Protein AF-A0A1V0QDT8-F1 (afdb_monomer_lite)

Radius of gyration: 17.34 Å; chains: 1; bounding box: 48×33×40 Å

Sequence (99 aa):
MTGFSGLLHTDGYKANHCKLPPEITAVGCWAHMRRKFTDTLKTLPKEAKEKHPAQTGLRYCNKLFELEAGYTVSFQEQFQVRKEHSVTHSRGILRLGQK

pLDDT: mean 84.95, std 14.63, range [40.75, 98.06]

Structure (mmCIF, N/CA/C/O backbone):
data_AF-A0A1V0QDT8-F1
#
_entry.id   AF-A0A1V0QDT8-F1
#
loop_
_atom_site.group_PDB
_atom_site.id
_atom_site.type_symbol
_atom_site.label_atom_id
_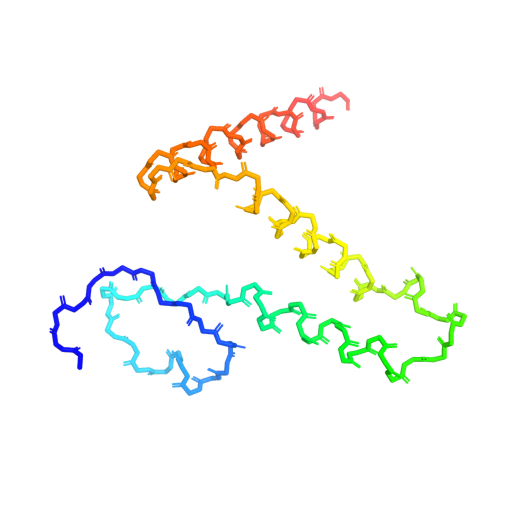atom_site.label_alt_id
_atom_site.label_comp_id
_atom_site.label_asym_id
_atom_site.label_entity_id
_atom_site.label_seq_id
_atom_site.pdbx_PDB_ins_code
_atom_site.Cartn_x
_atom_site.Cartn_y
_atom_site.Cartn_z
_atom_site.occupancy
_atom_site.B_iso_or_equiv
_atom_site.auth_seq_id
_atom_site.auth_comp_id
_atom_site.auth_asym_id
_atom_site.auth_atom_id
_atom_site.pdbx_PDB_model_num
ATOM 1 N N . MET A 1 1 ? -24.418 -0.761 3.188 1.00 52.66 1 MET A N 1
ATOM 2 C CA . MET A 1 1 ? -23.524 -0.615 4.357 1.00 52.66 1 MET A CA 1
ATOM 3 C C . MET A 1 1 ? -24.047 0.542 5.192 1.00 52.66 1 MET A C 1
ATOM 5 O O . MET A 1 1 ? -23.617 1.667 5.000 1.00 52.66 1 MET A O 1
ATOM 9 N N . THR A 1 2 ? -25.052 0.305 6.027 1.00 67.56 2 THR A N 1
ATOM 10 C CA . THR A 1 2 ? -25.587 1.330 6.935 1.00 67.56 2 THR A CA 1
ATOM 11 C C . THR A 1 2 ? -24.894 1.177 8.286 1.00 67.56 2 THR A C 1
ATOM 13 O O . THR A 1 2 ? -24.933 0.088 8.853 1.00 67.56 2 THR A O 1
ATOM 16 N N . GLY A 1 3 ? -24.238 2.235 8.771 1.00 79.75 3 GLY A N 1
ATOM 17 C CA . GLY A 1 3 ? -23.660 2.286 10.122 1.00 79.75 3 GLY A CA 1
ATOM 18 C C . GLY A 1 3 ? -22.167 1.954 10.262 1.00 79.75 3 GLY A C 1
ATOM 19 O O . GLY A 1 3 ? -21.699 1.833 11.389 1.00 79.75 3 GLY A O 1
ATOM 20 N N . PHE A 1 4 ? -21.401 1.810 9.172 1.00 86.06 4 PHE A N 1
ATOM 21 C CA . PHE A 1 4 ? -19.938 1.696 9.278 1.00 86.06 4 PHE A CA 1
ATOM 22 C C . PHE A 1 4 ? -19.299 3.083 9.412 1.00 86.06 4 PHE A C 1
ATOM 24 O O . PHE A 1 4 ? -19.529 3.944 8.570 1.00 86.06 4 PHE A O 1
ATOM 31 N N . SER A 1 5 ? -18.452 3.253 10.425 1.00 89.56 5 SER A N 1
ATOM 32 C CA . SER A 1 5 ? -17.592 4.421 10.625 1.00 89.56 5 SER A CA 1
ATOM 33 C C . SER A 1 5 ? -16.147 3.945 10.746 1.00 89.56 5 SER A C 1
ATOM 35 O O . SER A 1 5 ? -15.874 2.987 11.474 1.00 89.56 5 SER A O 1
ATOM 37 N N . GLY A 1 6 ? -15.223 4.565 10.010 1.00 89.00 6 GLY A N 1
ATOM 38 C CA . GLY A 1 6 ? -13.809 4.192 10.047 1.00 89.00 6 GLY A CA 1
ATOM 39 C C . GLY A 1 6 ? -13.082 4.277 8.708 1.00 89.00 6 GLY A C 1
ATOM 40 O O . GLY A 1 6 ? -13.430 5.057 7.823 1.00 89.00 6 GLY A O 1
ATOM 41 N N . LEU A 1 7 ? -12.015 3.483 8.578 1.00 89.25 7 LEU A N 1
ATOM 42 C CA . LEU A 1 7 ? -11.123 3.505 7.417 1.00 89.25 7 LEU A CA 1
ATOM 43 C C . LEU A 1 7 ? -11.568 2.496 6.356 1.00 89.25 7 LEU A C 1
ATOM 45 O O . LEU A 1 7 ? -11.649 1.298 6.628 1.00 89.25 7 LEU A O 1
ATOM 49 N N . LEU A 1 8 ? -11.773 2.964 5.127 1.00 89.31 8 LEU A N 1
ATOM 50 C CA . LEU A 1 8 ? -12.086 2.118 3.978 1.00 89.31 8 LEU A CA 1
ATOM 51 C C . LEU A 1 8 ? -10.886 2.042 3.033 1.00 89.31 8 LEU A C 1
ATOM 53 O O . LEU A 1 8 ? -10.539 3.026 2.382 1.00 89.31 8 LEU A O 1
ATOM 57 N N . HIS A 1 9 ? -10.266 0.867 2.927 1.00 89.12 9 HIS A N 1
ATOM 58 C CA . HIS A 1 9 ? -9.180 0.642 1.975 1.00 89.12 9 HIS A CA 1
ATOM 59 C C . HIS A 1 9 ? -9.731 0.519 0.556 1.00 89.12 9 HIS A C 1
ATOM 61 O O . HIS A 1 9 ? -10.543 -0.356 0.269 1.00 89.12 9 HIS A O 1
ATOM 67 N N . THR A 1 10 ? -9.250 1.370 -0.343 1.00 88.81 10 THR A N 1
ATOM 68 C CA . THR A 1 10 ? -9.692 1.423 -1.740 1.00 88.81 10 THR A CA 1
ATOM 69 C C . THR A 1 10 ? -8.499 1.376 -2.687 1.00 88.81 10 THR A C 1
ATOM 71 O O . THR A 1 10 ? -7.357 1.650 -2.318 1.00 88.81 10 THR A O 1
ATOM 74 N N . ASP A 1 11 ? -8.750 1.004 -3.933 1.00 85.44 11 ASP A N 1
ATOM 75 C CA . ASP A 1 11 ? -7.755 0.993 -5.010 1.00 85.44 11 ASP A CA 1
ATOM 76 C C . ASP A 1 11 ? -7.462 2.390 -5.606 1.00 85.44 11 ASP A C 1
ATOM 78 O O . ASP A 1 11 ? -6.622 2.514 -6.503 1.00 85.44 11 ASP A O 1
ATOM 82 N N . GLY A 1 12 ? -8.130 3.434 -5.100 1.00 79.50 12 GLY A N 1
ATOM 83 C CA . GLY A 1 12 ? -7.944 4.827 -5.503 1.00 79.50 12 GLY A CA 1
ATOM 84 C C . GLY A 1 12 ? -8.726 5.268 -6.747 1.00 79.50 12 GLY A C 1
ATOM 85 O O . GLY A 1 12 ? -8.480 6.364 -7.251 1.00 79.50 12 GLY A O 1
ATOM 86 N N . TYR A 1 13 ? -9.636 4.452 -7.296 1.00 81.44 13 TYR A N 1
ATOM 87 C CA . TYR A 1 13 ? -10.470 4.895 -8.421 1.00 81.44 13 TYR A CA 1
ATOM 88 C C . TYR A 1 13 ? -11.514 5.929 -7.980 1.00 81.44 13 TYR A C 1
ATOM 90 O O . TYR A 1 13 ? -12.142 5.788 -6.935 1.00 81.44 13 TYR A O 1
ATOM 98 N N . LYS A 1 14 ? -11.772 6.945 -8.822 1.00 75.19 14 LYS A N 1
ATOM 99 C CA . LYS A 1 14 ? -12.719 8.046 -8.532 1.00 75.19 14 LYS A CA 1
ATOM 100 C C . LYS A 1 14 ? -14.098 7.576 -8.053 1.00 75.19 14 LYS A C 1
ATOM 102 O O . LYS A 1 14 ? -14.682 8.220 -7.184 1.00 75.19 14 LYS A O 1
ATOM 107 N N . ALA A 1 15 ? -14.603 6.467 -8.595 1.00 77.00 15 ALA A N 1
ATOM 108 C CA . ALA A 1 15 ? -15.891 5.892 -8.203 1.00 77.00 15 ALA A CA 1
ATOM 109 C C . ALA A 1 15 ? -15.958 5.526 -6.707 1.00 77.00 15 ALA A C 1
ATOM 111 O O . ALA A 1 15 ? -17.027 5.591 -6.112 1.00 77.00 15 ALA A O 1
ATOM 112 N N . ASN A 1 16 ? -14.813 5.226 -6.088 1.00 71.25 16 ASN A N 1
ATOM 113 C CA . ASN A 1 16 ? -14.713 4.851 -4.681 1.00 71.25 16 ASN A CA 1
ATOM 114 C C . ASN A 1 16 ? -14.668 6.056 -3.729 1.00 71.25 16 ASN A C 1
ATOM 116 O O . ASN A 1 16 ? -14.707 5.865 -2.520 1.00 71.25 16 ASN A O 1
ATOM 120 N N . HIS A 1 17 ? -14.599 7.287 -4.250 1.00 70.19 17 HIS A N 1
ATOM 121 C CA . HIS A 1 17 ? -14.448 8.505 -3.444 1.00 70.19 17 HIS A CA 1
ATOM 122 C C . HIS A 1 17 ? -15.603 9.500 -3.595 1.00 70.19 17 HIS A C 1
ATOM 124 O O . HIS A 1 17 ? -15.749 10.393 -2.769 1.00 70.19 17 HIS A O 1
ATOM 130 N N . CYS A 1 18 ? -16.432 9.383 -4.635 1.00 66.62 18 CYS A N 1
ATOM 131 C CA . CYS A 1 18 ? -17.407 10.423 -4.970 1.00 66.62 18 CYS A CA 1
ATOM 132 C C . CYS A 1 18 ? -18.692 10.413 -4.123 1.00 66.62 18 CYS A C 1
ATOM 134 O O . CYS A 1 18 ? -19.468 11.360 -4.218 1.00 66.62 18 CYS A O 1
ATOM 136 N N . LYS A 1 19 ? -18.946 9.363 -3.327 1.00 79.19 19 LYS A N 1
ATOM 137 C CA . LYS A 1 19 ? -20.204 9.193 -2.571 1.00 79.19 19 LYS A CA 1
ATOM 138 C C . LYS A 1 19 ? -20.026 8.547 -1.193 1.00 79.19 19 LYS A C 1
ATOM 140 O O . LYS A 1 19 ? -20.942 7.885 -0.708 1.00 79.19 19 LYS A O 1
ATOM 145 N N . LEU A 1 20 ? -18.851 8.681 -0.580 1.00 84.88 20 LEU A N 1
ATOM 146 C CA . LEU A 1 20 ? -18.655 8.137 0.761 1.00 84.88 20 LEU A CA 1
ATOM 147 C C . LEU A 1 20 ? -19.302 9.052 1.812 1.00 84.88 20 LEU A C 1
ATOM 149 O O . LEU A 1 20 ? -19.130 10.270 1.733 1.00 84.88 20 LEU A O 1
ATOM 153 N N . PRO A 1 21 ? -20.039 8.482 2.781 1.00 88.31 21 PRO A N 1
ATOM 154 C CA . PRO A 1 21 ? -20.488 9.212 3.956 1.00 88.31 21 PRO A CA 1
ATOM 155 C C . PRO A 1 21 ? -19.316 9.842 4.731 1.00 88.31 21 PRO A C 1
ATOM 157 O O . PRO A 1 21 ? -18.210 9.294 4.702 1.00 88.31 21 PRO A O 1
ATOM 160 N N . PRO A 1 22 ? -19.535 10.962 5.442 1.00 87.81 22 PRO A N 1
ATOM 161 C CA . PRO A 1 22 ? -18.481 11.677 6.169 1.00 87.81 22 PRO A CA 1
ATOM 162 C C . PRO A 1 22 ? -17.828 10.855 7.292 1.00 87.81 22 PRO A C 1
ATOM 164 O O . PRO A 1 22 ? -16.691 11.126 7.667 1.00 87.81 22 PRO A O 1
ATOM 167 N N . GLU A 1 23 ? -18.513 9.841 7.820 1.00 90.62 23 GLU A N 1
ATOM 168 C CA . GLU A 1 23 ? -17.985 8.901 8.811 1.00 90.62 23 GLU A CA 1
ATOM 169 C C . GLU A 1 23 ? -16.985 7.879 8.235 1.00 90.62 23 GLU A C 1
ATOM 171 O O . GLU A 1 23 ? -16.356 7.133 8.990 1.00 90.62 23 GLU A O 1
ATOM 176 N N . ILE A 1 24 ? -16.815 7.838 6.908 1.00 90.06 24 ILE A N 1
ATOM 177 C CA . ILE A 1 24 ? -15.882 6.940 6.227 1.00 90.06 24 ILE A CA 1
ATOM 178 C C . ILE A 1 24 ? -14.711 7.731 5.650 1.00 90.06 24 ILE A C 1
ATOM 180 O O . ILE A 1 24 ? -14.853 8.519 4.716 1.00 90.06 24 ILE A O 1
ATOM 184 N N . THR A 1 25 ? -13.510 7.409 6.119 1.00 89.19 25 THR A N 1
ATOM 185 C CA . THR A 1 25 ? -12.268 7.916 5.537 1.00 89.19 25 THR A CA 1
ATOM 186 C C . THR A 1 25 ? -11.731 6.906 4.533 1.00 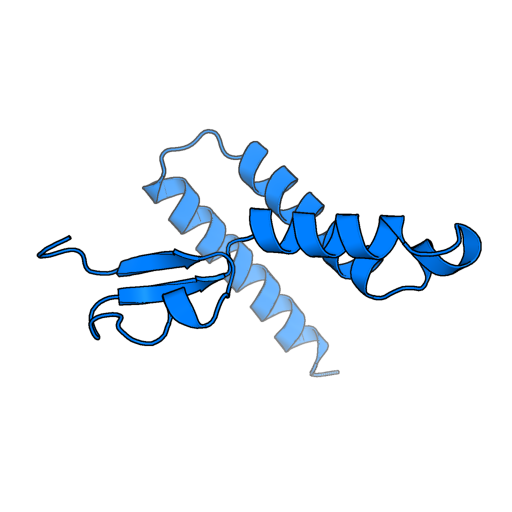89.19 25 THR A C 1
ATOM 188 O O . THR A 1 25 ? -11.304 5.808 4.900 1.00 89.19 25 THR A O 1
ATOM 191 N N . ALA A 1 26 ? -11.713 7.272 3.252 1.00 88.75 26 ALA A N 1
ATOM 192 C CA . ALA A 1 26 ? -11.046 6.465 2.239 1.00 88.75 26 ALA A CA 1
ATOM 193 C C . ALA A 1 26 ? -9.525 6.496 2.436 1.00 88.75 26 ALA A C 1
ATOM 195 O O . ALA A 1 26 ? -8.918 7.563 2.509 1.00 88.75 26 ALA A O 1
ATOM 196 N N . VAL A 1 27 ? -8.902 5.321 2.456 1.00 89.75 27 VAL A N 1
ATOM 197 C CA . VAL A 1 27 ? -7.447 5.150 2.511 1.00 89.75 27 VAL A CA 1
ATOM 198 C C . VAL A 1 27 ? -6.972 4.297 1.338 1.00 89.75 27 VAL A C 1
ATOM 200 O O . VAL A 1 27 ? -7.699 3.445 0.823 1.00 89.75 27 VAL A O 1
ATOM 203 N N . GLY A 1 28 ? -5.746 4.537 0.877 1.00 89.69 28 GLY A N 1
ATOM 204 C CA . GLY A 1 28 ? -5.158 3.776 -0.223 1.00 89.69 28 GLY A CA 1
ATOM 205 C C . GLY A 1 28 ? -4.792 2.355 0.204 1.00 89.69 28 GLY A C 1
ATOM 206 O O . GLY A 1 28 ? -4.152 2.141 1.231 1.00 89.69 28 GLY A O 1
ATOM 207 N N . CYS A 1 29 ? -5.170 1.364 -0.597 1.00 92.50 29 CYS A N 1
ATOM 208 C CA . CYS A 1 29 ? -4.799 -0.023 -0.365 1.00 92.50 29 CYS A CA 1
ATOM 209 C C . CYS A 1 29 ? -3.343 -0.278 -0.793 1.00 92.50 29 CYS A C 1
ATOM 211 O O . CYS A 1 29 ? -3.004 -0.207 -1.978 1.00 92.50 29 CYS A O 1
ATOM 213 N N . TRP A 1 30 ? -2.489 -0.656 0.161 1.00 93.25 30 TRP A N 1
ATOM 214 C CA . TRP A 1 30 ? -1.076 -0.960 -0.090 1.00 93.25 30 TRP A CA 1
ATOM 215 C C . TRP A 1 30 ? -0.868 -2.108 -1.087 1.00 93.25 30 TRP A C 1
ATOM 217 O O . TRP A 1 30 ? 0.057 -2.054 -1.895 1.00 93.25 30 TRP A O 1
ATOM 227 N N . ALA A 1 31 ? -1.755 -3.110 -1.106 1.00 95.06 31 ALA A N 1
ATOM 228 C CA . ALA A 1 31 ? -1.702 -4.193 -2.090 1.00 95.06 31 ALA A CA 1
ATOM 229 C C . ALA A 1 31 ? -1.952 -3.679 -3.519 1.00 95.06 31 ALA A C 1
ATOM 231 O O . ALA A 1 31 ? -1.239 -4.047 -4.455 1.00 95.06 31 ALA A O 1
ATOM 232 N N . HIS A 1 32 ? -2.921 -2.773 -3.680 1.00 94.88 32 HIS A N 1
ATOM 233 C CA . HIS A 1 32 ? -3.205 -2.130 -4.961 1.00 94.88 32 HIS A CA 1
ATOM 234 C C . HIS A 1 32 ? -2.057 -1.236 -5.423 1.00 94.88 32 HIS A C 1
ATOM 236 O O . HIS A 1 32 ? -1.687 -1.269 -6.598 1.00 94.88 32 HIS A O 1
ATOM 242 N N . MET A 1 33 ? -1.453 -0.484 -4.505 1.00 94.50 33 MET A N 1
ATOM 243 C CA . MET A 1 33 ? -0.290 0.338 -4.822 1.00 94.50 33 MET A CA 1
ATOM 244 C C . MET A 1 33 ? 0.919 -0.514 -5.232 1.00 94.50 33 MET A C 1
ATOM 246 O O . MET A 1 33 ? 1.537 -0.239 -6.261 1.00 94.50 33 MET A O 1
ATOM 250 N N . ARG A 1 34 ? 1.198 -1.602 -4.504 1.00 97.06 34 ARG A N 1
ATOM 251 C CA . ARG A 1 34 ? 2.241 -2.571 -4.865 1.00 97.06 34 ARG A CA 1
ATOM 252 C C . ARG A 1 34 ? 2.027 -3.127 -6.272 1.00 97.06 34 ARG A C 1
ATOM 254 O O . ARG A 1 34 ? 2.963 -3.120 -7.066 1.00 97.06 34 ARG A O 1
ATOM 261 N N . ARG A 1 35 ? 0.795 -3.546 -6.600 1.00 97.19 35 ARG A N 1
ATOM 262 C CA . ARG A 1 35 ? 0.432 -4.035 -7.942 1.00 97.19 35 ARG A CA 1
ATOM 263 C C . ARG A 1 35 ? 0.716 -2.986 -9.016 1.00 97.19 35 ARG A C 1
ATOM 265 O O . ARG A 1 35 ? 1.388 -3.306 -9.987 1.00 97.19 35 ARG A O 1
ATOM 272 N N . LYS A 1 36 ? 0.291 -1.732 -8.811 1.00 95.62 36 LYS A N 1
ATOM 273 C CA . LYS A 1 36 ? 0.560 -0.631 -9.754 1.00 95.62 36 LYS A CA 1
ATOM 274 C C . LYS A 1 36 ? 2.059 -0.439 -9.997 1.00 95.62 36 LYS A C 1
ATOM 276 O O . LYS A 1 36 ? 2.465 -0.337 -11.148 1.00 95.62 36 LYS A O 1
ATOM 281 N N . PHE A 1 37 ? 2.891 -0.436 -8.952 1.00 97.50 37 PHE A N 1
ATOM 282 C CA . PHE A 1 37 ? 4.343 -0.329 -9.131 1.00 97.50 37 PHE A CA 1
ATOM 283 C C . PHE A 1 37 ? 4.928 -1.518 -9.890 1.00 97.50 37 PHE A C 1
ATOM 285 O O . PHE A 1 37 ? 5.723 -1.325 -10.807 1.00 97.50 37 PHE A O 1
ATOM 292 N N . THR A 1 38 ? 4.521 -2.740 -9.542 1.00 97.75 38 THR A N 1
ATOM 293 C CA . THR A 1 38 ? 4.948 -3.949 -10.250 1.00 97.75 38 THR A CA 1
ATOM 294 C C . THR A 1 38 ? 4.561 -3.910 -11.727 1.00 97.75 38 THR A C 1
ATOM 296 O O . THR A 1 38 ? 5.395 -4.220 -12.572 1.00 97.75 38 THR A O 1
ATOM 299 N N . ASP A 1 39 ? 3.333 -3.510 -12.052 1.00 97.56 39 ASP A N 1
ATOM 300 C CA . ASP A 1 39 ? 2.861 -3.452 -13.435 1.00 97.56 39 ASP A CA 1
ATOM 301 C C . ASP A 1 39 ? 3.601 -2.377 -14.236 1.00 97.56 39 ASP A C 1
ATOM 303 O O . ASP A 1 39 ? 4.064 -2.662 -15.337 1.00 97.56 39 ASP A O 1
ATOM 307 N N . THR A 1 40 ? 3.850 -1.201 -13.650 1.00 97.31 40 THR A N 1
ATOM 308 C CA . THR A 1 40 ? 4.719 -0.182 -14.258 1.00 97.31 40 THR A CA 1
ATOM 309 C C . THR A 1 40 ? 6.125 -0.720 -14.527 1.00 97.31 40 THR A C 1
ATOM 311 O O . THR A 1 40 ? 6.682 -0.499 -15.592 1.00 97.31 40 THR A O 1
ATOM 314 N N . LEU A 1 41 ? 6.727 -1.464 -13.598 1.00 98.06 41 LEU A N 1
ATOM 315 C CA . LEU A 1 41 ? 8.075 -2.011 -13.796 1.00 98.06 41 LEU A CA 1
ATOM 316 C C . LEU A 1 41 ? 8.128 -3.116 -14.859 1.00 98.06 41 LEU A C 1
ATOM 318 O O . LEU A 1 41 ? 9.188 -3.353 -15.440 1.00 98.06 41 LEU A O 1
ATOM 322 N N . LYS A 1 42 ? 7.017 -3.810 -15.127 1.00 97.62 42 LYS A N 1
ATOM 323 C CA . LYS A 1 42 ? 6.944 -4.822 -16.192 1.00 97.62 42 LYS A CA 1
ATOM 324 C C . LYS A 1 42 ? 6.994 -4.204 -17.588 1.00 97.62 42 LYS A C 1
ATOM 326 O O . LYS A 1 42 ? 7.492 -4.869 -18.489 1.00 97.62 42 LYS A O 1
ATOM 331 N N . THR A 1 43 ? 6.523 -2.968 -17.763 1.00 97.44 43 THR A N 1
ATOM 332 C CA . THR A 1 43 ? 6.510 -2.293 -19.0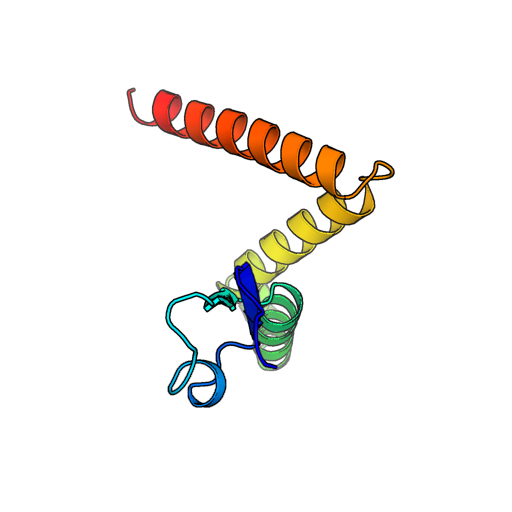74 1.00 97.44 43 THR A CA 1
ATOM 333 C C . THR A 1 43 ? 7.847 -1.645 -19.439 1.00 97.44 43 THR A C 1
ATOM 335 O O . THR A 1 43 ? 8.046 -1.269 -20.591 1.00 97.44 43 THR A O 1
ATOM 338 N N . LEU A 1 44 ? 8.774 -1.520 -18.484 1.00 96.75 44 LEU A N 1
ATOM 339 C CA . LEU A 1 44 ? 10.065 -0.862 -18.687 1.00 96.75 44 LEU A CA 1
ATOM 340 C C . LEU A 1 44 ? 11.162 -1.834 -19.171 1.00 96.75 44 LEU A C 1
ATOM 342 O O . LEU A 1 44 ? 11.197 -2.989 -18.726 1.00 96.75 44 LEU A O 1
ATOM 346 N N . PRO A 1 45 ? 12.128 -1.360 -19.986 1.00 96.75 45 PRO A N 1
ATOM 347 C CA . PRO A 1 45 ? 13.381 -2.072 -20.254 1.00 96.75 45 PRO A CA 1
ATOM 348 C C . PRO A 1 45 ? 14.146 -2.381 -18.962 1.00 96.75 45 PRO A C 1
ATOM 350 O O . PRO A 1 45 ? 14.078 -1.613 -17.998 1.00 96.75 45 PRO A O 1
ATOM 353 N N . LYS A 1 46 ? 14.892 -3.493 -18.924 1.00 94.00 46 LYS A N 1
ATOM 354 C CA . LYS A 1 46 ? 15.566 -3.996 -17.709 1.00 94.00 46 LYS A CA 1
ATOM 355 C C . LYS A 1 46 ? 16.506 -2.955 -17.093 1.00 94.00 46 LYS A C 1
ATOM 357 O O . LYS A 1 46 ? 16.538 -2.803 -15.875 1.00 94.00 46 LYS A O 1
ATOM 362 N N . GLU A 1 47 ? 17.201 -2.204 -17.933 1.00 94.94 47 GLU A N 1
ATOM 363 C CA . GLU A 1 47 ? 18.200 -1.194 -17.580 1.00 94.94 47 GLU A CA 1
ATOM 364 C C . GLU A 1 47 ? 17.563 0.037 -16.913 1.00 94.94 47 GLU A C 1
ATOM 366 O O . GLU A 1 47 ? 18.211 0.738 -16.134 1.00 94.94 47 GLU A O 1
ATOM 371 N N . ALA A 1 48 ? 16.280 0.289 -17.195 1.00 94.62 48 ALA A N 1
ATOM 372 C CA . ALA A 1 48 ? 15.529 1.422 -16.666 1.00 94.62 48 ALA A CA 1
ATOM 373 C C . ALA A 1 48 ? 14.813 1.108 -15.342 1.00 94.62 48 ALA A C 1
ATOM 375 O O . ALA A 1 48 ? 14.510 2.033 -14.586 1.00 94.62 48 ALA A O 1
ATOM 376 N N . LYS A 1 49 ? 14.557 -0.173 -15.030 1.00 96.06 49 LYS A N 1
ATOM 377 C CA . LYS A 1 49 ? 13.762 -0.583 -13.855 1.00 96.06 49 LYS A CA 1
ATOM 378 C C . LYS A 1 49 ? 14.342 -0.060 -12.548 1.00 96.06 49 LYS A C 1
ATOM 380 O O . LYS A 1 49 ? 13.621 0.573 -11.786 1.00 96.06 49 LYS A O 1
ATOM 385 N N . GLU A 1 50 ? 15.640 -0.257 -12.314 1.00 94.75 50 GLU A N 1
ATOM 386 C CA . GLU A 1 50 ? 16.262 0.096 -11.028 1.00 94.75 50 GLU A CA 1
ATOM 387 C C . GLU A 1 50 ? 16.275 1.599 -10.736 1.00 94.75 50 GLU A C 1
ATOM 389 O O . GLU A 1 50 ? 16.182 2.009 -9.579 1.00 94.75 50 GLU A O 1
ATOM 394 N N . LYS A 1 51 ? 16.353 2.426 -11.782 1.00 95.12 51 LYS A N 1
ATOM 395 C CA . LYS A 1 51 ? 16.365 3.890 -11.662 1.00 95.12 51 LYS A CA 1
ATOM 396 C C . LYS A 1 51 ? 14.956 4.485 -11.604 1.00 95.12 51 LYS A C 1
ATOM 398 O O . LYS A 1 51 ? 14.803 5.652 -11.251 1.00 95.12 51 LYS A O 1
ATOM 403 N N . HIS A 1 52 ? 13.928 3.715 -11.955 1.00 97.62 52 HIS A N 1
ATOM 404 C CA . HIS A 1 52 ? 12.563 4.216 -12.023 1.00 97.62 52 HIS A CA 1
ATOM 405 C C . HIS A 1 52 ? 11.950 4.372 -10.615 1.00 97.62 52 HIS A C 1
ATOM 407 O O . HIS A 1 52 ? 12.057 3.455 -9.796 1.00 97.62 52 HIS A O 1
ATOM 413 N N . PRO A 1 53 ? 11.213 5.462 -10.316 1.00 97.50 53 PRO A N 1
ATOM 414 C CA . PRO A 1 53 ? 10.590 5.674 -9.002 1.00 97.50 53 PRO A CA 1
ATOM 415 C C . PRO A 1 53 ? 9.669 4.534 -8.536 1.00 97.50 53 PRO A C 1
ATOM 417 O O . PRO A 1 53 ? 9.563 4.265 -7.339 1.00 97.50 53 PRO A O 1
ATOM 420 N N . ALA A 1 54 ? 9.041 3.818 -9.476 1.00 97.06 54 ALA A N 1
ATOM 421 C CA . ALA A 1 54 ? 8.219 2.645 -9.167 1.00 97.06 54 ALA A CA 1
ATOM 422 C C . ALA A 1 54 ? 9.000 1.536 -8.440 1.00 97.06 54 ALA A C 1
ATOM 424 O O . ALA A 1 54 ? 8.417 0.832 -7.621 1.00 97.06 54 ALA A O 1
ATOM 425 N N . GLN A 1 55 ? 10.310 1.406 -8.677 1.00 97.94 55 GLN A N 1
ATOM 426 C CA . GLN A 1 55 ? 11.156 0.450 -7.963 1.00 97.94 55 GLN A CA 1
ATOM 427 C C . GLN A 1 55 ? 11.288 0.830 -6.489 1.00 97.94 55 GLN A C 1
ATOM 429 O O . GLN A 1 55 ? 11.134 -0.015 -5.608 1.00 97.94 55 GLN A O 1
ATOM 434 N N . THR A 1 56 ? 11.501 2.115 -6.201 1.00 97.00 56 THR A N 1
ATOM 435 C CA . THR A 1 56 ? 11.495 2.630 -4.826 1.00 97.00 56 THR A CA 1
ATOM 436 C C . THR A 1 56 ? 10.141 2.393 -4.158 1.00 97.00 56 THR A C 1
ATOM 438 O O . THR A 1 56 ? 10.095 1.878 -3.043 1.00 97.00 56 THR A O 1
ATOM 441 N N . GLY A 1 57 ? 9.040 2.676 -4.859 1.00 96.31 57 GLY A N 1
ATOM 442 C CA . GLY A 1 57 ? 7.688 2.403 -4.367 1.00 96.31 57 GLY A CA 1
ATOM 443 C C . GLY A 1 57 ? 7.439 0.921 -4.055 1.00 96.31 57 GLY A C 1
ATOM 444 O O . GLY A 1 57 ? 6.901 0.590 -2.996 1.00 96.31 57 GLY A O 1
ATOM 445 N N . LEU A 1 58 ? 7.884 0.017 -4.933 1.00 97.75 58 LEU A N 1
ATOM 446 C CA . LEU A 1 58 ? 7.795 -1.428 -4.724 1.00 97.75 58 LEU A CA 1
ATOM 447 C C . LEU A 1 58 ? 8.616 -1.880 -3.508 1.00 97.75 58 LEU A C 1
ATOM 449 O O . LEU A 1 58 ? 8.114 -2.667 -2.707 1.00 97.75 58 LEU A O 1
ATOM 453 N N . ARG A 1 59 ? 9.837 -1.354 -3.326 1.00 97.44 59 ARG A N 1
ATOM 454 C CA . ARG A 1 59 ? 10.672 -1.647 -2.148 1.00 97.44 59 ARG A CA 1
ATOM 455 C C . ARG A 1 59 ? 9.993 -1.230 -0.847 1.00 97.44 59 ARG A C 1
ATOM 457 O O . ARG A 1 59 ? 9.964 -2.022 0.090 1.00 97.44 59 ARG A O 1
ATOM 464 N N . TYR A 1 60 ? 9.395 -0.038 -0.800 1.00 95.88 60 TYR A N 1
ATOM 465 C CA . TYR A 1 60 ? 8.634 0.399 0.373 1.00 95.88 60 TYR A CA 1
ATOM 466 C C . TYR A 1 60 ? 7.440 -0.512 0.661 1.00 95.88 60 TYR A C 1
ATOM 468 O O . TYR A 1 60 ? 7.245 -0.913 1.806 1.00 95.88 60 TYR A O 1
ATOM 476 N N . CYS A 1 61 ? 6.674 -0.885 -0.370 1.00 96.25 61 CYS A N 1
ATOM 477 C CA . CYS A 1 61 ? 5.553 -1.808 -0.198 1.00 96.25 61 CYS A CA 1
ATOM 478 C C . CYS A 1 61 ? 6.028 -3.167 0.327 1.00 96.25 61 CYS A C 1
ATOM 480 O O . CYS A 1 61 ? 5.458 -3.677 1.280 1.00 96.25 61 CYS A O 1
ATOM 482 N N . ASN A 1 62 ? 7.085 -3.746 -0.246 1.00 96.69 62 ASN A N 1
ATOM 483 C CA . ASN A 1 62 ? 7.620 -5.023 0.229 1.00 96.69 62 ASN A CA 1
ATOM 484 C C . ASN A 1 62 ? 8.073 -4.927 1.688 1.00 96.69 62 ASN A C 1
ATOM 486 O O . ASN A 1 62 ? 7.688 -5.771 2.491 1.00 96.69 62 ASN A O 1
ATOM 490 N N . LYS A 1 63 ? 8.788 -3.855 2.055 1.00 94.56 63 LYS A N 1
ATOM 491 C CA . LYS A 1 63 ? 9.236 -3.659 3.435 1.00 94.56 63 LYS A CA 1
ATOM 492 C C . LYS A 1 63 ? 8.071 -3.563 4.418 1.00 94.56 63 LYS A C 1
ATOM 494 O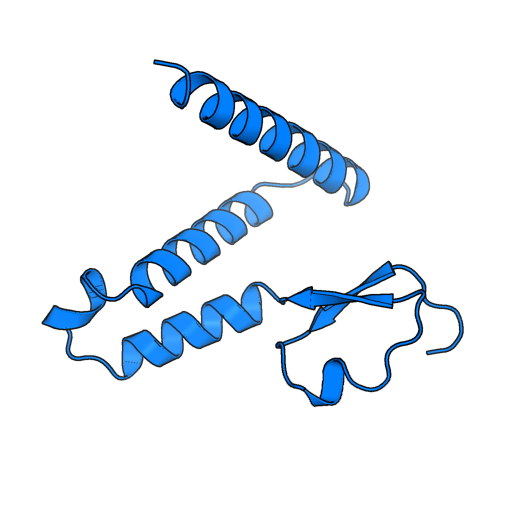 O . LYS A 1 63 ? 8.147 -4.127 5.504 1.00 94.56 63 LYS A O 1
ATOM 499 N N . LEU A 1 64 ? 6.993 -2.876 4.039 1.00 91.94 64 LEU A N 1
ATOM 500 C CA . LEU A 1 64 ? 5.777 -2.808 4.846 1.00 91.94 64 LEU A CA 1
ATOM 501 C C . LEU A 1 64 ? 5.170 -4.204 5.043 1.00 91.94 64 LEU A C 1
ATOM 503 O O . LEU A 1 64 ? 4.871 -4.581 6.166 1.00 91.94 64 LEU A O 1
ATOM 507 N N . PHE A 1 65 ? 5.027 -4.987 3.972 1.00 93.44 65 PHE A N 1
ATOM 508 C CA . PHE A 1 65 ? 4.438 -6.328 4.047 1.00 93.44 65 PHE A CA 1
ATOM 509 C C . PHE A 1 65 ? 5.306 -7.305 4.851 1.00 93.44 65 PHE A C 1
ATOM 511 O O . PHE A 1 65 ? 4.764 -8.137 5.568 1.00 93.44 65 PHE A O 1
ATOM 518 N N . GLU A 1 66 ? 6.632 -7.190 4.770 1.00 93.81 66 GLU A N 1
ATOM 519 C CA . GLU A 1 66 ? 7.561 -7.952 5.614 1.00 93.81 66 GLU A CA 1
ATOM 520 C C . GLU A 1 66 ? 7.374 -7.632 7.101 1.00 93.81 66 GLU A C 1
ATOM 522 O O . GLU A 1 66 ? 7.357 -8.544 7.923 1.00 93.81 66 GLU A O 1
ATOM 527 N N . LEU A 1 67 ? 7.210 -6.350 7.449 1.00 89.81 67 LEU A N 1
ATOM 528 C CA . LEU A 1 67 ? 6.909 -5.945 8.824 1.00 89.81 67 LEU A CA 1
ATOM 529 C C . LEU A 1 67 ? 5.558 -6.508 9.275 1.00 89.81 67 LEU A C 1
ATOM 531 O O . LEU A 1 67 ? 5.474 -7.075 10.359 1.00 89.81 67 LEU A O 1
ATOM 535 N N . GLU A 1 68 ? 4.526 -6.400 8.431 1.00 90.25 68 GLU A N 1
ATOM 536 C CA . GLU A 1 68 ? 3.191 -6.917 8.747 1.00 90.25 68 GLU A CA 1
ATOM 537 C C . GLU A 1 68 ? 3.182 -8.440 8.938 1.00 90.25 68 GLU A C 1
ATOM 539 O O . GLU A 1 68 ? 2.502 -8.935 9.831 1.00 90.25 68 GLU A O 1
ATOM 544 N N . ALA A 1 69 ? 3.967 -9.181 8.150 1.00 91.75 69 ALA A N 1
ATOM 545 C CA . ALA A 1 69 ? 4.109 -10.631 8.282 1.00 91.75 69 ALA A CA 1
ATOM 546 C C . ALA A 1 69 ? 4.825 -11.057 9.577 1.00 91.75 69 ALA A C 1
ATOM 548 O O . ALA A 1 69 ? 4.672 -12.196 10.013 1.00 91.75 69 ALA A O 1
ATOM 549 N N . GLY A 1 70 ? 5.610 -10.162 10.184 1.00 89.38 70 GLY A N 1
ATOM 550 C CA . GLY A 1 70 ? 6.308 -10.413 11.443 1.00 89.38 70 GLY A CA 1
ATOM 551 C C . GLY A 1 70 ? 5.432 -10.263 12.690 1.00 89.38 70 GLY A C 1
ATOM 552 O O . GLY A 1 70 ? 5.856 -10.665 13.772 1.00 89.38 70 GLY A O 1
ATOM 553 N N . TYR A 1 71 ? 4.230 -9.691 12.576 1.00 88.38 71 TYR A N 1
ATOM 554 C CA . TYR A 1 71 ? 3.332 -9.536 13.717 1.00 88.38 71 TYR A CA 1
ATOM 555 C C . TYR A 1 71 ? 2.513 -10.808 13.954 1.00 88.38 71 TYR A C 1
ATOM 557 O O . TYR A 1 71 ? 1.750 -11.244 13.099 1.00 88.38 71 TYR A O 1
ATOM 565 N N . THR A 1 72 ? 2.633 -11.372 15.155 1.00 90.69 72 THR A N 1
ATOM 566 C CA . THR A 1 72 ? 1.883 -12.560 15.607 1.00 90.69 72 THR A CA 1
ATOM 567 C C . THR A 1 72 ? 0.876 -12.246 16.721 1.00 90.69 72 THR A C 1
ATOM 569 O O . THR A 1 72 ? 0.276 -13.152 17.293 1.00 90.69 72 THR A O 1
ATOM 572 N N . VAL A 1 73 ? 0.709 -10.961 17.043 1.00 89.56 73 VAL A N 1
ATOM 573 C CA . VAL A 1 73 ? -0.138 -10.444 18.130 1.00 89.56 73 VAL A CA 1
ATOM 574 C C . VAL A 1 73 ? -1.564 -10.150 17.654 1.00 89.56 73 VAL A C 1
ATOM 576 O O . VAL A 1 73 ? -1.858 -10.212 16.459 1.00 89.56 73 VAL A O 1
ATOM 579 N N . SER A 1 74 ? -2.469 -9.804 18.575 1.00 91.12 74 SER A N 1
ATOM 580 C CA . SER A 1 74 ? -3.833 -9.413 18.204 1.00 91.12 74 SER A CA 1
ATOM 581 C C . SER A 1 74 ? -3.852 -8.135 17.355 1.00 91.12 74 SER A C 1
ATOM 583 O O . SER A 1 74 ? -2.933 -7.319 17.394 1.00 91.12 74 SER A O 1
ATOM 585 N N . PHE A 1 75 ? -4.944 -7.901 16.622 1.00 83.25 75 PHE A N 1
ATOM 586 C CA . PHE A 1 75 ? -5.087 -6.707 15.778 1.00 83.25 75 PHE A CA 1
ATOM 587 C C . PHE A 1 75 ? -4.904 -5.386 16.550 1.00 83.25 75 PHE A C 1
ATOM 589 O O . PHE A 1 75 ? -4.315 -4.436 16.029 1.00 83.25 75 PHE A O 1
ATOM 596 N N . GLN A 1 76 ? -5.405 -5.320 17.788 1.00 87.06 76 GLN A N 1
ATOM 597 C CA . GLN A 1 76 ? -5.297 -4.128 18.636 1.00 87.06 76 GLN A CA 1
ATOM 598 C C . GLN A 1 76 ? -3.848 -3.886 19.072 1.00 87.06 76 GLN A C 1
ATOM 600 O O . GLN A 1 76 ? -3.343 -2.769 18.963 1.00 87.06 76 GLN A O 1
ATOM 605 N N . GLU A 1 77 ? -3.151 -4.941 19.488 1.00 88.81 77 GLU A N 1
ATOM 606 C CA . GLU A 1 77 ? -1.734 -4.865 19.854 1.00 88.81 77 GLU A CA 1
ATOM 607 C C . GLU A 1 77 ? -0.874 -4.519 18.639 1.00 88.81 77 GLU A C 1
ATOM 609 O O . GLU A 1 77 ? -0.034 -3.627 18.707 1.00 88.81 77 GLU A O 1
ATOM 614 N N . GLN A 1 78 ? -1.145 -5.135 17.488 1.00 89.06 78 GLN A N 1
ATOM 615 C CA . GLN A 1 78 ? -0.473 -4.832 16.228 1.00 89.06 78 GLN A CA 1
ATOM 616 C C . GLN A 1 78 ? -0.643 -3.357 15.849 1.00 89.06 78 GLN A C 1
ATOM 618 O O . GLN A 1 78 ? 0.304 -2.705 15.413 1.00 89.06 78 GLN A O 1
ATOM 623 N N . PHE A 1 79 ? -1.842 -2.797 16.032 1.00 87.12 79 PHE A N 1
ATOM 624 C CA . PHE A 1 79 ? -2.086 -1.375 15.811 1.00 87.12 79 PHE A CA 1
ATOM 625 C C . PHE A 1 79 ? -1.240 -0.491 16.732 1.00 87.12 79 PHE A C 1
ATOM 627 O O . PHE A 1 79 ? -0.623 0.465 16.252 1.00 87.12 79 PHE A O 1
ATOM 634 N N . GLN A 1 80 ? -1.169 -0.824 18.018 1.00 89.00 80 GLN A N 1
ATOM 635 C CA . GLN A 1 80 ? -0.381 -0.066 18.983 1.00 89.00 80 GLN A CA 1
ATOM 636 C C . GLN A 1 80 ? 1.123 -0.140 18.674 1.00 89.00 80 GLN A C 1
ATOM 638 O O . GLN A 1 80 ? 1.787 0.896 18.608 1.00 89.00 80 GLN A O 1
ATOM 643 N N . VAL A 1 81 ? 1.632 -1.332 18.352 1.00 87.81 81 VAL A N 1
ATOM 644 C CA . VAL A 1 81 ? 3.021 -1.543 17.923 1.00 87.81 81 VAL A CA 1
ATOM 645 C C . VAL A 1 81 ? 3.328 -0.708 16.676 1.00 87.81 81 VAL A C 1
ATOM 647 O O . VAL A 1 81 ? 4.287 0.064 16.668 1.00 87.81 81 VAL A O 1
ATOM 650 N N . ARG A 1 82 ? 2.483 -0.749 15.635 1.00 88.19 82 ARG A N 1
ATOM 651 C CA . ARG A 1 82 ? 2.662 0.098 14.438 1.00 88.19 82 ARG A CA 1
ATOM 652 C C . ARG A 1 82 ? 2.742 1.582 14.784 1.00 88.19 82 ARG A C 1
ATOM 654 O O . ARG A 1 82 ? 3.592 2.294 14.245 1.00 88.19 82 ARG A O 1
ATOM 661 N N . LYS A 1 83 ? 1.878 2.052 15.687 1.00 86.62 83 LYS A N 1
ATOM 662 C CA . LYS A 1 83 ? 1.844 3.451 16.128 1.00 86.62 83 LYS A CA 1
ATOM 663 C C . LYS A 1 83 ? 3.150 3.853 16.820 1.00 86.62 83 LYS A C 1
ATOM 665 O O . LYS A 1 83 ? 3.719 4.889 16.483 1.00 86.62 83 LYS A O 1
ATOM 670 N N . GLU A 1 84 ? 3.663 3.028 17.725 1.00 86.00 84 GLU A N 1
ATOM 671 C CA . GLU A 1 84 ? 4.921 3.273 18.445 1.00 86.00 84 GLU A CA 1
ATOM 672 C C . GLU A 1 84 ? 6.141 3.259 17.522 1.00 86.00 84 GLU A C 1
ATOM 674 O O . GLU A 1 84 ? 6.975 4.174 17.564 1.00 86.00 84 GLU A O 1
ATOM 679 N N . HIS A 1 85 ? 6.209 2.272 16.625 1.00 81.38 85 HIS A N 1
ATOM 680 C CA . HIS A 1 85 ? 7.247 2.210 15.602 1.00 81.38 85 HIS A CA 1
ATOM 681 C C . HIS A 1 85 ? 7.204 3.459 14.711 1.00 81.38 85 HIS A C 1
ATOM 683 O O . HIS A 1 85 ? 8.247 4.069 14.471 1.00 81.38 85 HIS A O 1
ATOM 689 N N . SER A 1 86 ? 6.020 3.902 14.276 1.00 80.00 86 SER A N 1
ATOM 690 C CA . SER A 1 86 ? 5.875 5.098 13.437 1.00 80.00 86 SER A CA 1
ATOM 691 C C . SER A 1 86 ? 6.311 6.387 14.145 1.00 80.00 86 SER A C 1
ATOM 693 O O . SER A 1 86 ? 6.945 7.236 13.519 1.00 80.00 86 SER A O 1
ATOM 695 N N . VAL A 1 87 ? 5.995 6.550 15.435 1.00 73.12 87 VAL A N 1
ATOM 696 C CA . VAL A 1 87 ? 6.390 7.732 16.230 1.00 73.12 87 VAL A CA 1
ATOM 697 C C . VAL A 1 87 ? 7.897 7.765 16.474 1.00 73.12 87 VAL A C 1
ATOM 699 O O . VAL A 1 87 ? 8.521 8.826 16.426 1.00 73.12 87 VAL A O 1
ATOM 702 N N . THR A 1 88 ? 8.504 6.605 16.709 1.00 64.56 88 THR A N 1
ATOM 703 C CA . THR A 1 88 ? 9.956 6.495 16.895 1.00 64.56 88 THR A CA 1
ATOM 704 C C . THR A 1 88 ? 10.704 6.912 15.627 1.00 64.56 88 THR A C 1
ATOM 706 O O . THR A 1 88 ? 11.653 7.695 15.696 1.00 64.56 88 THR A O 1
ATOM 709 N N . HIS A 1 89 ? 10.229 6.477 14.455 1.00 60.06 89 HIS A N 1
ATOM 710 C CA . HIS A 1 89 ? 10.829 6.845 13.169 1.00 60.06 89 HIS A CA 1
ATOM 711 C C . HIS A 1 89 ? 10.650 8.334 12.835 1.00 60.06 89 HIS A C 1
ATOM 713 O O . HIS A 1 89 ? 11.605 8.980 12.401 1.00 60.06 89 HIS A O 1
ATOM 719 N N . SER A 1 90 ? 9.468 8.917 13.073 1.00 61.19 90 SER A N 1
ATOM 720 C CA . SER A 1 90 ? 9.226 10.341 12.793 1.00 61.19 90 SER A CA 1
ATOM 721 C C . SER A 1 90 ? 10.036 11.268 13.708 1.00 61.19 90 SER A C 1
ATOM 723 O O . SER A 1 90 ? 10.566 12.280 13.249 1.00 61.19 90 SER A O 1
ATOM 725 N N . ARG A 1 91 ? 10.231 10.888 14.978 1.00 58.97 91 ARG A N 1
ATOM 726 C CA . ARG A 1 91 ? 11.128 11.596 15.909 1.00 58.97 91 ARG A CA 1
ATOM 727 C C . ARG A 1 91 ? 12.598 11.537 15.486 1.00 58.97 91 ARG A C 1
ATOM 729 O O . ARG A 1 91 ? 13.314 12.518 15.679 1.00 58.97 91 ARG A O 1
ATOM 736 N N . GLY A 1 92 ? 13.045 10.428 14.896 1.00 53.69 92 GLY A N 1
ATOM 737 C CA . GLY A 1 92 ? 14.397 10.297 14.341 1.00 53.69 92 GLY A CA 1
ATOM 738 C C . GLY A 1 92 ? 14.649 11.240 13.159 1.00 53.69 92 GLY A C 1
ATOM 739 O O . GLY A 1 92 ? 15.681 11.904 13.113 1.00 53.69 92 GLY A O 1
ATOM 740 N N . ILE A 1 93 ? 13.674 11.373 12.255 1.00 54.25 93 ILE A N 1
ATOM 741 C CA . ILE A 1 93 ? 13.745 12.287 11.102 1.00 54.25 93 ILE A CA 1
ATOM 742 C C . ILE A 1 93 ? 13.766 13.754 11.558 1.00 54.25 93 ILE A C 1
ATOM 744 O O . ILE A 1 93 ? 14.591 14.531 11.085 1.00 54.25 93 ILE A O 1
ATOM 748 N N . LEU A 1 94 ? 12.920 14.125 12.526 1.00 48.12 94 LEU A N 1
ATOM 749 C CA . LEU A 1 94 ? 12.882 15.490 13.070 1.00 48.12 94 LEU A CA 1
ATOM 750 C C . LEU A 1 94 ? 14.196 15.903 13.755 1.00 48.12 94 LEU A C 1
ATOM 752 O O . LEU A 1 94 ? 14.562 17.072 13.700 1.00 48.12 94 LEU A O 1
ATOM 756 N N . ARG A 1 95 ? 14.934 14.962 14.361 1.00 47.16 95 ARG A N 1
ATOM 757 C CA . ARG A 1 95 ? 16.262 15.236 14.945 1.00 47.16 95 ARG A CA 1
ATOM 758 C C . ARG A 1 95 ? 17.379 15.356 13.908 1.00 47.16 95 ARG A C 1
ATOM 760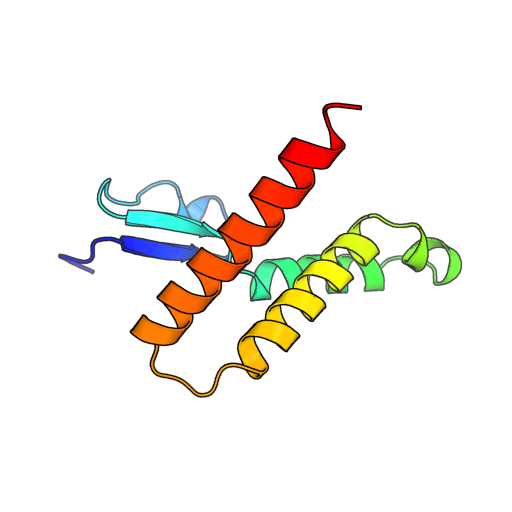 O O . ARG A 1 95 ? 18.352 16.059 14.161 1.00 47.16 95 ARG A O 1
ATOM 767 N N . LEU A 1 96 ? 17.265 14.681 12.765 1.00 49.81 96 LEU A N 1
ATOM 768 C CA . LEU A 1 96 ? 18.254 14.757 11.683 1.00 49.81 96 LEU A CA 1
ATOM 769 C C . LEU A 1 96 ? 18.109 16.029 10.833 1.00 49.81 96 LEU A C 1
ATOM 771 O O . LEU A 1 96 ? 19.076 16.437 10.207 1.00 49.81 96 LEU A O 1
ATOM 775 N N . GLY A 1 97 ? 16.938 16.674 10.845 1.00 43.91 97 GLY A N 1
ATOM 776 C CA . GLY A 1 97 ? 16.688 17.952 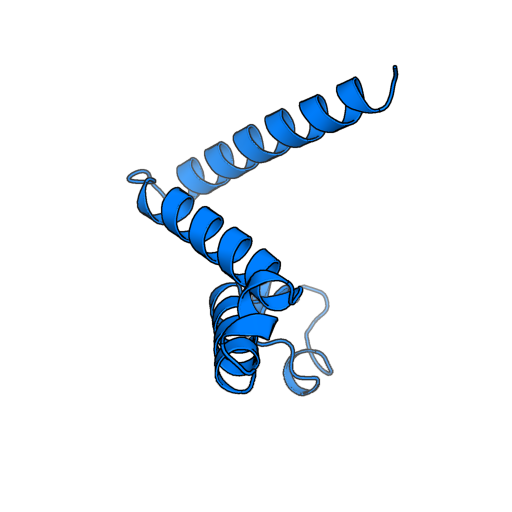10.166 1.00 43.91 97 GLY A CA 1
ATOM 777 C C . GLY A 1 97 ? 17.056 19.211 10.966 1.00 43.91 97 GLY A C 1
ATOM 778 O O . GLY A 1 97 ? 16.690 20.304 10.551 1.00 43.91 97 GLY A O 1
ATOM 779 N N . GLN A 1 98 ? 17.722 19.072 12.120 1.00 46.03 98 GLN A N 1
ATOM 780 C CA . GLN A 1 98 ? 18.166 20.185 12.980 1.00 46.03 98 GLN A CA 1
ATOM 781 C C . GLN A 1 98 ? 19.701 20.283 13.103 1.00 46.03 98 GLN A C 1
ATOM 783 O O . GLN A 1 98 ? 20.205 20.843 14.076 1.00 46.03 98 GLN A O 1
ATOM 788 N N . LYS A 1 99 ? 20.453 19.732 12.144 1.00 40.75 99 LYS A N 1
ATOM 789 C CA . LYS A 1 99 ? 21.905 19.926 12.022 1.00 40.75 99 LYS A CA 1
ATOM 790 C C . LYS A 1 99 ? 22.259 20.535 10.678 1.00 40.75 99 LYS A C 1
ATOM 792 O O . LYS A 1 99 ? 21.587 20.165 9.692 1.00 40.75 99 LYS A O 1
#

Foldseek 3Di:
DPPDADEDEDLPDPVVPPDDDPSYDYDHDLVSLLVVLVVVLVVDDPVCNVVDVSVVSNVVSVVVVVLVVPDPDDPVVVVVVVVVVVVVVVVVVVVVVPD

Secondary structure (DSSP, 8-state):
--S--EEEEE---GGGTTT--TTEEEEE-HHHHHHHHHHHHHHS-HHHHTTSHHHHHHHHHHHHHHHHHT--S-HHHHHHHHHHHHHHHHHHHHHHTT-